Protein AF-A0A6N8XFT1-F1 (afdb_monomer)

Secondary structure (DSSP, 8-state):
---SHHHHHHHHHHHHHHTT--EEEEEETTSTT-GGGGGG-BTTEEEEE-STTT-EEEEE-SSEEEEEEEETTEEEEEEEEGGGEEEEEETTT--EEE-PPP--

Structure (mmCIF, N/CA/C/O backbone):
data_AF-A0A6N8XFT1-F1
#
_entry.id   AF-A0A6N8XFT1-F1
#
loop_
_atom_site.group_PDB
_atom_site.id
_atom_site.type_symbol
_atom_site.label_atom_id
_atom_site.label_alt_id
_atom_site.label_comp_id
_atom_site.label_asym_id
_atom_site.label_entity_id
_atom_site.label_seq_id
_atom_site.pdbx_PDB_ins_code
_atom_site.Cartn_x
_atom_site.Cartn_y
_atom_site.Cartn_z
_atom_site.occupancy
_atom_site.B_iso_or_equiv
_atom_site.auth_seq_id
_atom_site.auth_comp_id
_atom_site.auth_asym_id
_atom_site.auth_atom_id
_atom_site.pdbx_PDB_model_num
ATOM 1 N N . MET A 1 1 ? -21.115 -4.492 -12.645 1.00 73.50 1 MET A N 1
ATOM 2 C CA . MET A 1 1 ? -19.728 -4.974 -12.834 1.00 73.50 1 MET A CA 1
ATOM 3 C C . MET A 1 1 ? -18.987 -4.731 -1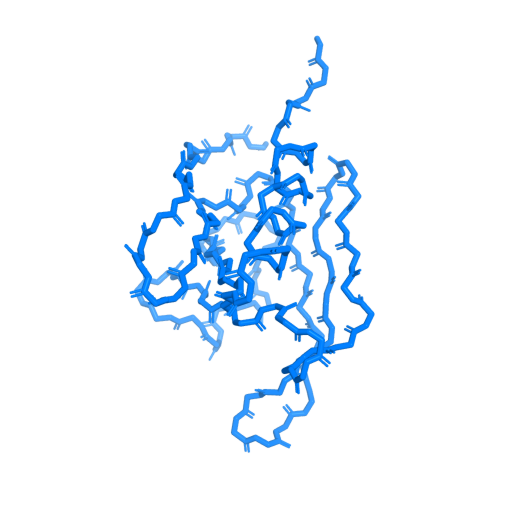1.534 1.00 73.50 1 MET A C 1
ATOM 5 O O . MET A 1 1 ? -19.322 -3.767 -10.861 1.00 73.50 1 MET A O 1
ATOM 9 N N . THR A 1 2 ? -18.065 -5.608 -11.149 1.00 87.31 2 THR A N 1
ATOM 10 C CA . THR A 1 2 ? -17.239 -5.427 -9.942 1.00 87.31 2 THR A CA 1
ATOM 11 C C . THR A 1 2 ? -16.180 -4.345 -10.172 1.00 87.31 2 THR A C 1
ATOM 13 O O . THR A 1 2 ? -15.816 -4.103 -11.324 1.00 87.31 2 THR A O 1
ATOM 16 N N . SER A 1 3 ? -15.677 -3.710 -9.106 1.00 92.50 3 SER A N 1
ATOM 17 C CA . SER A 1 3 ? -14.627 -2.687 -9.225 1.00 92.50 3 SER A CA 1
ATOM 18 C C . SER A 1 3 ? -13.366 -3.257 -9.888 1.00 92.50 3 SER A C 1
ATOM 20 O O . SER A 1 3 ? -12.963 -4.394 -9.627 1.00 92.50 3 SER A O 1
ATOM 22 N N . ALA A 1 4 ? -12.737 -2.464 -10.757 1.00 94.88 4 ALA A N 1
ATOM 23 C CA . ALA A 1 4 ? -11.450 -2.799 -11.365 1.00 94.88 4 ALA A CA 1
ATOM 24 C C . ALA A 1 4 ? -10.267 -2.467 -10.438 1.00 94.88 4 ALA A C 1
ATOM 26 O O . ALA A 1 4 ? -9.165 -2.978 -10.651 1.00 94.88 4 ALA A O 1
ATOM 27 N N . ARG A 1 5 ? -10.487 -1.648 -9.396 1.00 96.00 5 ARG A N 1
ATOM 28 C CA . ARG A 1 5 ? -9.439 -1.175 -8.484 1.00 96.00 5 ARG A CA 1
ATOM 29 C C . ARG A 1 5 ? -8.562 -2.290 -7.901 1.00 96.00 5 ARG A C 1
ATOM 31 O O . ARG A 1 5 ? -7.349 -2.155 -8.035 1.00 96.00 5 ARG A O 1
ATOM 38 N N . PRO A 1 6 ? -9.081 -3.397 -7.332 1.00 97.38 6 PRO A N 1
ATOM 39 C CA . PRO A 1 6 ? -8.209 -4.416 -6.737 1.00 97.38 6 PRO A CA 1
ATOM 40 C C . PRO A 1 6 ? -7.231 -5.030 -7.748 1.00 97.38 6 PRO A C 1
ATOM 42 O O . PRO A 1 6 ? -6.082 -5.317 -7.420 1.00 97.38 6 PRO A O 1
ATOM 45 N N . TYR A 1 7 ? -7.650 -5.172 -9.008 1.00 97.69 7 TYR A N 1
ATOM 46 C CA . TYR A 1 7 ? -6.804 -5.689 -10.085 1.00 97.69 7 TYR A CA 1
ATOM 47 C C . TYR A 1 7 ? -5.708 -4.696 -10.471 1.00 97.69 7 TYR A C 1
ATOM 49 O O . TYR A 1 7 ? -4.562 -5.096 -10.661 1.00 97.69 7 TYR A O 1
ATOM 57 N N . LEU A 1 8 ? -6.052 -3.408 -10.551 1.00 97.94 8 LEU A N 1
ATOM 58 C CA . LEU A 1 8 ? -5.094 -2.342 -10.838 1.00 97.94 8 LEU A CA 1
ATOM 59 C C . LEU A 1 8 ? -4.091 -2.161 -9.696 1.00 97.94 8 LEU A C 1
ATOM 61 O O . LEU A 1 8 ? -2.909 -1.999 -9.966 1.00 97.94 8 LEU A O 1
ATOM 65 N N . VAL A 1 9 ? -4.533 -2.241 -8.438 1.00 98.31 9 VAL A N 1
ATOM 66 C CA . VAL A 1 9 ? -3.652 -2.170 -7.262 1.00 98.31 9 VAL A CA 1
ATOM 67 C C . VAL A 1 9 ? -2.599 -3.277 -7.311 1.00 98.31 9 VAL A C 1
ATOM 69 O O . VAL A 1 9 ? -1.414 -2.972 -7.213 1.00 98.31 9 VAL A O 1
ATOM 72 N N . ARG A 1 10 ? -3.005 -4.536 -7.543 1.00 98.38 10 ARG A N 1
ATOM 73 C CA . ARG A 1 10 ? -2.067 -5.662 -7.716 1.00 98.38 10 ARG A CA 1
ATOM 74 C C . ARG A 1 10 ? -1.079 -5.409 -8.854 1.00 98.38 10 ARG A C 1
ATOM 76 O O . ARG A 1 10 ? 0.125 -5.431 -8.634 1.00 98.38 10 ARG A O 1
ATOM 83 N N . ALA A 1 11 ? -1.594 -5.080 -10.040 1.00 98.44 11 ALA A N 1
ATOM 84 C CA . ALA A 1 11 ? -0.766 -4.857 -11.222 1.00 98.44 11 ALA A CA 1
ATOM 85 C C . ALA A 1 11 ? 0.232 -3.699 -11.047 1.00 98.44 11 ALA A C 1
ATOM 87 O O . ALA A 1 11 ? 1.354 -3.786 -11.535 1.00 98.44 11 ALA A O 1
ATOM 88 N N . LEU A 1 12 ? -0.153 -2.621 -10.356 1.00 98.56 12 LEU A N 1
ATOM 89 C CA . LEU A 1 12 ? 0.736 -1.492 -10.080 1.00 98.56 12 LEU A CA 1
ATOM 90 C C . LEU A 1 12 ? 1.826 -1.858 -9.076 1.00 98.56 12 LEU A C 1
ATOM 92 O O . LEU A 1 12 ? 2.966 -1.453 -9.273 1.00 98.56 12 LEU A O 1
ATOM 96 N N . ILE A 1 13 ? 1.500 -2.613 -8.023 1.00 98.44 13 ILE A N 1
ATOM 97 C CA . ILE A 1 13 ? 2.499 -3.090 -7.058 1.00 98.44 13 ILE A CA 1
ATOM 98 C C . ILE A 1 13 ? 3.536 -3.959 -7.774 1.00 98.44 13 ILE A C 1
ATOM 100 O O . ILE A 1 13 ? 4.728 -3.672 -7.662 1.00 98.44 13 ILE A O 1
ATOM 104 N N . ASP A 1 14 ? 3.088 -4.946 -8.554 1.00 98.38 14 ASP A N 1
ATOM 105 C CA . ASP A 1 14 ? 3.972 -5.834 -9.317 1.00 98.38 14 ASP A CA 1
ATOM 106 C C . ASP A 1 14 ? 4.832 -5.036 -10.304 1.00 98.38 14 ASP A C 1
ATOM 108 O O . ASP A 1 14 ? 6.053 -5.160 -10.306 1.00 98.38 14 ASP A O 1
ATOM 112 N N . TRP A 1 15 ? 4.219 -4.127 -11.070 1.00 98.62 15 TRP A N 1
ATOM 113 C CA . TRP A 1 15 ? 4.940 -3.281 -12.021 1.00 98.62 15 TRP A CA 1
ATOM 114 C C . TRP A 1 15 ? 6.006 -2.405 -11.350 1.00 98.62 15 TRP A C 1
ATOM 116 O O . TRP A 1 15 ? 7.102 -2.260 -11.889 1.00 98.62 15 TRP A O 1
ATOM 126 N N . ILE A 1 16 ? 5.722 -1.823 -10.180 1.00 98.75 16 ILE A N 1
ATOM 127 C CA . ILE A 1 16 ? 6.706 -1.021 -9.436 1.00 98.75 16 ILE A CA 1
ATOM 128 C C . ILE A 1 16 ? 7.882 -1.897 -8.986 1.00 98.75 16 ILE A C 1
ATOM 130 O O . ILE A 1 16 ? 9.033 -1.485 -9.131 1.00 98.75 16 ILE A O 1
ATOM 134 N N . ILE A 1 17 ? 7.601 -3.098 -8.469 1.00 97.75 17 ILE A N 1
ATOM 135 C CA . ILE A 1 17 ? 8.624 -4.052 -8.017 1.00 97.75 17 ILE A CA 1
ATOM 136 C C . ILE A 1 17 ? 9.492 -4.519 -9.191 1.00 97.75 17 ILE A C 1
ATOM 138 O O . ILE A 1 17 ? 10.715 -4.513 -9.075 1.00 97.75 17 ILE A O 1
ATOM 142 N N . ASP A 1 18 ? 8.882 -4.850 -10.330 1.00 98.31 18 ASP A N 1
ATOM 143 C CA . ASP A 1 18 ? 9.580 -5.281 -11.548 1.00 98.31 18 ASP A CA 1
ATOM 144 C C . ASP A 1 18 ? 10.518 -4.204 -12.118 1.00 98.31 18 ASP A C 1
ATOM 146 O O . ASP A 1 18 ? 11.419 -4.507 -12.898 1.00 98.31 18 ASP A O 1
ATOM 150 N N . ASN A 1 19 ? 10.319 -2.940 -11.731 1.00 98.31 19 ASN A N 1
ATOM 151 C CA . ASN A 1 19 ? 11.171 -1.808 -12.096 1.00 98.31 19 ASN A CA 1
ATOM 152 C C . ASN A 1 19 ? 12.139 -1.403 -10.968 1.00 98.31 19 ASN A C 1
ATOM 154 O O . ASN A 1 19 ? 12.584 -0.253 -10.927 1.00 98.31 19 ASN A O 1
ATOM 158 N N . ASP A 1 20 ? 12.449 -2.320 -10.045 1.00 97.81 20 ASP A N 1
ATOM 159 C CA . ASP A 1 20 ? 13.383 -2.123 -8.927 1.00 97.81 20 ASP A CA 1
ATOM 160 C C . ASP A 1 20 ? 13.049 -0.900 -8.044 1.00 97.81 20 ASP A C 1
ATOM 162 O O . ASP A 1 20 ? 13.927 -0.277 -7.441 1.00 97.81 20 ASP A O 1
ATOM 166 N N . CYS A 1 21 ? 11.767 -0.534 -7.966 1.00 98.44 21 CYS A N 1
ATOM 167 C CA . CYS A 1 21 ? 11.279 0.603 -7.190 1.00 98.44 21 CYS A CA 1
ATOM 168 C C . CYS A 1 21 ? 10.518 0.146 -5.936 1.00 98.44 21 CYS A C 1
ATOM 170 O O . CYS A 1 21 ? 10.095 -1.005 -5.807 1.00 98.44 21 CYS A O 1
ATOM 172 N N . THR A 1 22 ? 10.309 1.066 -4.991 1.00 98.56 22 THR A N 1
ATOM 173 C CA . THR A 1 22 ? 9.608 0.772 -3.739 1.00 98.56 22 THR A CA 1
ATOM 174 C C . THR A 1 22 ? 8.111 1.087 -3.868 1.00 98.56 22 THR A C 1
ATOM 176 O O . THR A 1 22 ? 7.759 2.269 -3.965 1.00 98.56 22 THR A O 1
ATOM 179 N N . PRO A 1 23 ? 7.208 0.085 -3.817 1.00 98.56 23 PRO A N 1
ATOM 180 C CA . PRO A 1 23 ? 5.768 0.314 -3.886 1.00 98.56 23 PRO A CA 1
ATOM 181 C C . PRO A 1 23 ? 5.235 0.931 -2.594 1.00 98.56 23 PRO A C 1
ATOM 183 O O . PRO A 1 23 ? 5.401 0.391 -1.496 1.00 98.56 23 PRO A O 1
ATOM 186 N N . TYR A 1 24 ? 4.575 2.076 -2.742 1.00 98.62 24 TYR A N 1
ATOM 187 C CA . TYR A 1 24 ? 3.852 2.766 -1.687 1.00 98.62 24 TYR A CA 1
ATOM 188 C C . TYR A 1 24 ? 2.354 2.751 -1.984 1.00 98.62 24 TYR A C 1
ATOM 190 O O . TYR A 1 24 ? 1.936 3.020 -3.109 1.00 98.62 24 TYR A O 1
ATOM 198 N N . VAL A 1 25 ? 1.551 2.471 -0.960 1.00 98.31 25 VAL A N 1
ATOM 199 C CA . VAL A 1 25 ? 0.085 2.514 -0.997 1.00 98.31 25 VAL A CA 1
ATOM 200 C C . VAL A 1 25 ? -0.396 3.618 -0.065 1.00 98.31 25 VAL A C 1
ATOM 202 O O . VAL A 1 25 ? 0.121 3.773 1.042 1.00 98.31 25 VAL A O 1
ATOM 205 N N . VAL A 1 26 ? -1.390 4.384 -0.506 1.00 97.75 26 VAL A N 1
ATOM 206 C CA . VAL A 1 26 ? -2.063 5.395 0.314 1.00 97.75 26 VAL A CA 1
ATOM 207 C C . VAL A 1 26 ? -3.485 4.940 0.590 1.00 97.75 26 VAL A C 1
ATOM 209 O O . VAL A 1 26 ? -4.237 4.649 -0.341 1.00 97.75 26 VAL A O 1
ATOM 212 N N . ILE A 1 27 ? -3.843 4.909 1.870 1.00 97.06 27 ILE A N 1
ATOM 213 C CA . ILE A 1 27 ? -5.148 4.478 2.367 1.00 97.06 27 ILE A CA 1
ATOM 214 C C . ILE A 1 27 ? -5.824 5.658 3.070 1.00 97.06 27 ILE A C 1
ATOM 216 O O . ILE A 1 27 ? -5.202 6.325 3.900 1.00 97.06 27 ILE A O 1
ATOM 220 N N . ALA A 1 28 ? -7.087 5.920 2.744 1.00 96.12 28 ALA A N 1
ATOM 221 C CA . ALA A 1 28 ? -7.929 6.882 3.446 1.00 96.12 28 ALA A CA 1
ATOM 222 C C . ALA A 1 28 ? -8.381 6.297 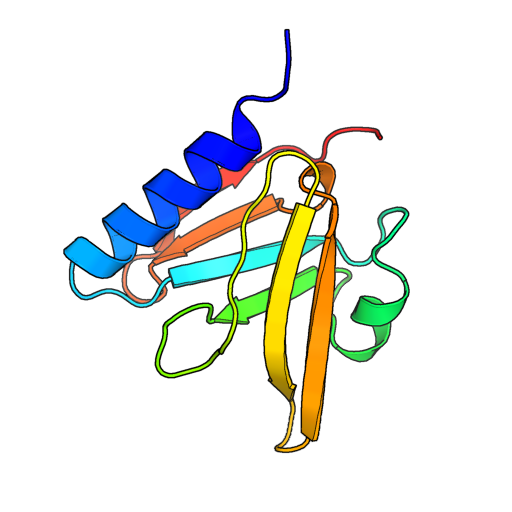4.796 1.00 96.12 28 ALA A C 1
ATOM 224 O O . ALA A 1 28 ? -9.096 5.301 4.834 1.00 96.12 28 ALA A O 1
ATOM 225 N N . ALA A 1 29 ? -7.949 6.898 5.905 1.00 94.69 29 ALA A N 1
ATOM 226 C CA . ALA A 1 29 ? -8.209 6.430 7.271 1.00 94.69 29 ALA A CA 1
ATOM 227 C C . ALA A 1 29 ? -9.498 7.015 7.892 1.00 94.69 29 ALA A C 1
ATOM 229 O O . ALA A 1 29 ? -9.876 6.690 9.023 1.00 94.69 29 ALA A O 1
ATOM 230 N N . ASP A 1 30 ? -10.178 7.898 7.166 1.00 90.50 30 ASP A N 1
ATOM 231 C CA . ASP A 1 30 ? -11.436 8.546 7.535 1.00 90.50 30 ASP A CA 1
ATOM 232 C C . ASP A 1 30 ? -12.678 7.867 6.930 1.00 90.50 30 ASP A C 1
ATOM 234 O O . ASP A 1 30 ? -13.796 8.337 7.143 1.00 90.50 30 ASP A O 1
ATOM 238 N N . THR A 1 31 ? -12.504 6.726 6.258 1.00 88.38 31 THR A N 1
ATOM 239 C CA . THR A 1 31 ? -13.589 5.949 5.641 1.00 88.38 31 THR A CA 1
ATOM 240 C C . THR A 1 31 ? -14.108 4.828 6.562 1.00 88.38 31 THR A C 1
ATOM 242 O O . THR A 1 31 ? -13.428 4.444 7.521 1.00 88.38 31 THR A O 1
ATOM 245 N N . PRO A 1 32 ? -15.335 4.313 6.348 1.00 89.62 32 PRO A N 1
ATOM 246 C CA . PRO A 1 32 ? -15.834 3.154 7.088 1.00 89.62 32 PRO A CA 1
ATOM 247 C C . PRO A 1 32 ? -14.931 1.929 6.901 1.00 89.62 32 PRO A C 1
ATOM 249 O O . PRO A 1 32 ? -14.542 1.608 5.780 1.00 89.62 32 PRO A O 1
ATOM 252 N N . GLY A 1 33 ? -14.620 1.221 7.988 1.00 88.88 33 GLY A N 1
ATOM 253 C CA . GLY A 1 33 ? -13.762 0.032 7.947 1.00 88.88 33 GLY A CA 1
ATOM 254 C C . GLY A 1 33 ? -12.260 0.319 8.039 1.00 88.88 33 GLY A C 1
ATOM 255 O O . GLY A 1 33 ? -11.465 -0.612 7.928 1.00 88.88 33 GLY A O 1
ATOM 256 N N . THR A 1 34 ? -11.853 1.576 8.258 1.00 92.88 34 THR A N 1
ATOM 257 C CA . THR A 1 34 ? -10.448 1.968 8.487 1.00 92.88 34 THR A CA 1
ATOM 258 C C . THR A 1 34 ? -10.209 2.582 9.866 1.00 92.88 34 THR A C 1
ATOM 260 O O . THR A 1 34 ? -9.219 3.280 10.085 1.00 92.88 34 THR A O 1
ATOM 263 N N . GLU A 1 35 ? -11.113 2.367 10.822 1.00 90.81 35 GLU A N 1
ATOM 264 C CA . GLU A 1 35 ? -11.073 3.003 12.141 1.00 90.81 35 GLU A CA 1
ATOM 265 C C . GLU A 1 35 ? -9.786 2.671 12.907 1.00 90.81 35 GLU A C 1
ATOM 267 O O .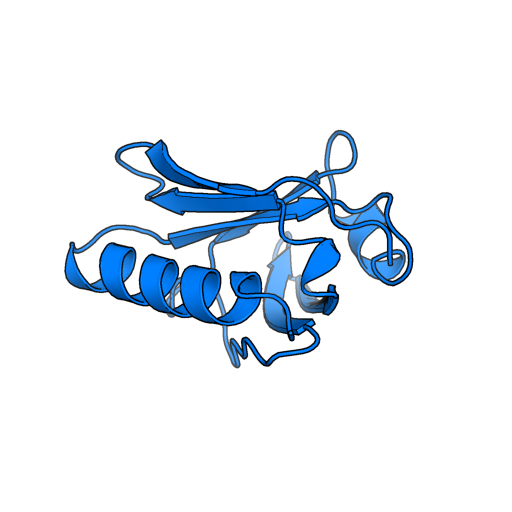 GLU A 1 35 ? -9.227 3.546 13.567 1.00 90.81 35 GLU A O 1
ATOM 272 N N . SER A 1 36 ? -9.279 1.442 12.762 1.00 88.38 36 SER A N 1
ATOM 273 C CA . SER A 1 36 ? -8.023 0.981 13.370 1.00 88.38 36 SER A CA 1
ATOM 274 C C . SER A 1 36 ? -6.773 1.670 12.809 1.00 88.38 36 SER A C 1
ATOM 276 O O . SER A 1 36 ? -5.714 1.611 13.428 1.00 88.38 36 SER A O 1
ATOM 278 N N . LEU A 1 37 ? -6.876 2.334 11.654 1.00 90.56 37 LEU A N 1
ATOM 279 C CA . LEU A 1 37 ? -5.746 2.984 10.986 1.00 90.56 37 LEU A CA 1
ATOM 280 C C . LEU A 1 37 ? -5.536 4.427 11.449 1.00 90.56 37 LEU A C 1
ATOM 282 O O . LEU A 1 37 ? -4.471 4.997 11.206 1.00 90.56 37 LEU A O 1
ATOM 286 N N . ARG A 1 38 ? -6.529 5.027 12.117 1.00 89.88 38 ARG A N 1
ATOM 287 C CA . ARG A 1 38 ? -6.527 6.450 12.493 1.00 89.88 38 ARG A CA 1
ATOM 288 C C . ARG A 1 38 ? -5.351 6.831 13.386 1.00 89.88 38 ARG A C 1
ATOM 290 O O . ARG A 1 38 ? -4.780 7.897 13.191 1.00 89.88 38 ARG A O 1
ATOM 297 N N . ASP A 1 39 ? -4.944 5.939 14.284 1.00 89.88 39 ASP A N 1
ATOM 298 C CA . ASP A 1 39 ? -3.822 6.169 15.205 1.00 89.88 39 ASP A CA 1
ATOM 299 C C . ASP A 1 39 ? -2.456 6.201 14.495 1.00 89.88 39 ASP A C 1
ATOM 301 O O . ASP A 1 39 ? -1.474 6.709 15.037 1.00 89.88 39 ASP A O 1
ATOM 305 N N . HIS A 1 40 ? -2.387 5.676 13.269 1.00 91.12 40 HIS A N 1
ATOM 306 C CA . HIS A 1 40 ? -1.177 5.630 12.447 1.00 91.12 40 HIS A CA 1
ATOM 307 C C . HIS A 1 40 ? -1.231 6.583 11.244 1.00 91.12 40 HIS A C 1
ATOM 309 O O . HIS A 1 40 ? -0.240 6.729 10.526 1.00 91.12 40 HIS A O 1
ATOM 315 N N . ALA A 1 41 ? -2.375 7.231 11.016 1.00 93.75 41 ALA A N 1
ATOM 316 C CA . ALA A 1 41 ? -2.605 8.116 9.887 1.00 93.75 41 ALA A CA 1
ATOM 317 C C . ALA A 1 41 ? -2.178 9.559 10.189 1.00 93.75 41 ALA A C 1
ATOM 319 O O . ALA A 1 41 ? -2.241 10.040 11.317 1.00 93.75 41 ALA A O 1
ATOM 320 N N . THR A 1 42 ? -1.771 10.280 9.148 1.00 94.19 42 THR A N 1
ATOM 321 C CA . THR A 1 42 ? -1.519 11.727 9.182 1.00 94.19 42 THR A CA 1
ATOM 322 C C . THR A 1 42 ? -2.453 12.391 8.179 1.00 94.19 42 THR A C 1
ATOM 324 O O . THR A 1 42 ? -2.564 11.922 7.049 1.00 94.19 42 THR A O 1
ATOM 327 N N . ASP A 1 43 ? -3.166 13.441 8.593 1.00 93.38 43 ASP A N 1
ATOM 328 C CA . ASP A 1 43 ? -4.154 14.148 7.760 1.00 93.38 43 ASP A CA 1
ATOM 329 C C . ASP A 1 43 ? -5.188 13.213 7.104 1.00 93.38 43 ASP A C 1
ATOM 331 O O . ASP A 1 43 ? -5.516 13.331 5.923 1.00 93.38 43 ASP A O 1
ATOM 335 N N . GLY A 1 44 ? -5.669 12.229 7.873 1.00 93.81 44 GLY A N 1
ATOM 336 C CA . GLY A 1 44 ? -6.645 11.243 7.402 1.00 93.81 44 GLY A CA 1
ATOM 337 C C . GLY A 1 44 ? -6.080 10.221 6.413 1.00 93.81 44 GLY A C 1
ATOM 338 O O . GLY A 1 44 ? -6.845 9.464 5.827 1.00 93.81 44 GLY A O 1
ATOM 339 N N . ARG A 1 45 ? -4.758 10.163 6.214 1.00 95.75 45 ARG A N 1
ATOM 340 C CA . ARG A 1 45 ? -4.119 9.244 5.265 1.00 95.75 45 ARG A CA 1
ATOM 341 C C . ARG A 1 45 ? -3.065 8.387 5.939 1.00 95.75 45 ARG A C 1
ATOM 343 O O . ARG A 1 45 ? -2.204 8.882 6.665 1.00 95.75 45 ARG A O 1
ATOM 350 N N . LEU A 1 46 ? -3.099 7.096 5.642 1.00 96.25 46 LEU A N 1
ATOM 351 C CA . LEU A 1 46 ? -2.039 6.163 5.977 1.00 96.25 46 LEU A CA 1
ATOM 352 C C . LEU A 1 46 ? -1.206 5.890 4.726 1.00 96.25 46 LEU A C 1
ATOM 354 O O . LEU A 1 46 ? -1.731 5.444 3.709 1.00 96.25 46 LEU A O 1
ATOM 358 N N . VAL A 1 47 ? 0.096 6.157 4.802 1.00 96.75 47 VAL A N 1
ATOM 359 C CA . VAL A 1 47 ? 1.046 5.867 3.724 1.00 96.75 47 VAL A CA 1
ATOM 360 C C . VAL A 1 47 ? 1.870 4.649 4.123 1.00 96.75 47 VAL A C 1
ATOM 362 O O . VAL A 1 47 ? 2.588 4.683 5.123 1.00 96.75 47 VAL A O 1
ATOM 365 N N . LEU A 1 48 ? 1.777 3.578 3.340 1.00 96.94 48 LEU A N 1
ATOM 366 C CA . LEU A 1 48 ? 2.434 2.302 3.605 1.00 96.94 48 LEU A CA 1
ATOM 367 C C . LEU A 1 48 ? 3.449 1.978 2.521 1.00 96.94 48 LEU A C 1
ATOM 369 O O . LEU A 1 48 ? 3.111 1.923 1.345 1.00 96.94 48 LEU A O 1
ATOM 373 N N . ASN A 1 49 ? 4.678 1.679 2.932 1.00 97.19 49 ASN A N 1
ATOM 374 C CA . ASN A 1 49 ? 5.600 0.913 2.103 1.00 97.19 49 ASN A CA 1
ATOM 375 C C . ASN A 1 49 ? 5.158 -0.552 2.148 1.00 97.19 49 ASN A C 1
ATOM 377 O O . ASN A 1 49 ? 5.196 -1.140 3.224 1.00 97.19 49 ASN A O 1
ATOM 381 N N . VAL A 1 50 ? 4.769 -1.125 1.008 1.00 97.81 50 VAL A N 1
ATOM 382 C CA . VAL A 1 50 ? 4.292 -2.519 0.907 1.00 97.81 50 VAL A CA 1
ATOM 383 C C . VAL A 1 50 ? 5.315 -3.455 0.256 1.00 97.81 50 VAL A C 1
ATOM 385 O O . VAL A 1 50 ? 4.987 -4.559 -0.172 1.00 97.81 50 VAL A O 1
ATOM 388 N N . SER A 1 51 ? 6.575 -3.021 0.153 1.00 97.00 51 SER A N 1
ATOM 389 C CA . SER A 1 51 ? 7.659 -3.877 -0.330 1.00 97.00 51 SER A CA 1
ATOM 390 C C . SER A 1 51 ? 7.902 -5.052 0.619 1.00 97.00 51 SER A C 1
ATOM 392 O O . SER A 1 51 ? 7.805 -4.922 1.840 1.00 97.00 51 SER A O 1
ATOM 394 N N . ALA A 1 52 ? 8.351 -6.183 0.072 1.00 94.38 52 ALA A N 1
ATOM 395 C CA . ALA A 1 52 ? 8.651 -7.390 0.848 1.00 94.38 52 ALA A CA 1
ATOM 396 C C . ALA A 1 52 ? 9.704 -7.189 1.962 1.00 94.38 52 ALA A C 1
ATOM 398 O O . ALA A 1 52 ? 9.800 -8.002 2.879 1.00 94.38 52 ALA A O 1
ATOM 399 N N . SER A 1 53 ? 10.505 -6.118 1.896 1.00 94.38 53 SER A N 1
ATOM 400 C CA . SER A 1 53 ? 11.461 -5.768 2.955 1.00 94.38 53 SER A CA 1
ATOM 401 C C . SER A 1 53 ? 10.820 -5.037 4.142 1.00 94.38 53 SER A C 1
ATOM 403 O O . SER A 1 53 ? 11.346 -5.102 5.254 1.00 94.38 53 SER A O 1
ATOM 405 N N . ALA A 1 54 ? 9.690 -4.359 3.923 1.00 95.06 54 ALA A N 1
ATOM 406 C CA . ALA A 1 54 ? 8.984 -3.566 4.926 1.00 95.06 54 ALA A CA 1
ATOM 407 C C . ALA A 1 54 ? 7.785 -4.303 5.543 1.00 95.06 54 ALA A C 1
ATOM 409 O O . ALA A 1 54 ? 7.415 -4.018 6.686 1.00 95.06 54 ALA A O 1
ATOM 410 N N . THR A 1 55 ? 7.193 -5.247 4.811 1.00 96.38 55 THR A N 1
ATOM 411 C CA . THR A 1 55 ? 5.931 -5.893 5.187 1.00 96.38 55 THR A CA 1
ATOM 412 C C . THR A 1 55 ? 5.954 -7.406 5.038 1.00 96.38 55 THR A C 1
ATOM 414 O O . THR A 1 55 ? 6.833 -7.988 4.404 1.00 96.38 55 THR A O 1
ATOM 417 N N . ARG A 1 56 ? 4.959 -8.065 5.634 1.00 96.44 56 ARG A N 1
ATOM 418 C CA . ARG A 1 56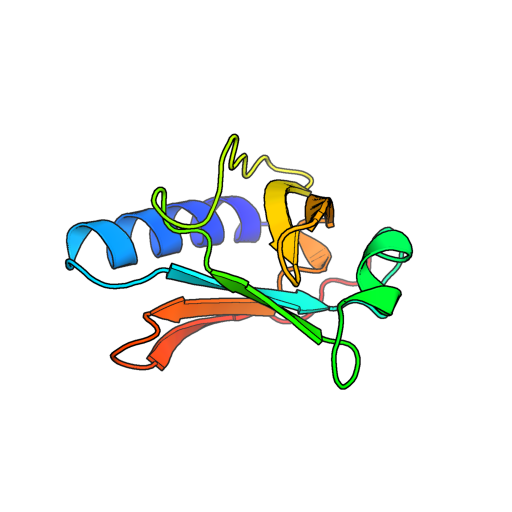 ? 4.677 -9.494 5.469 1.00 96.44 56 ARG A CA 1
ATOM 419 C C . ARG A 1 56 ? 3.203 -9.700 5.162 1.00 96.44 56 ARG A C 1
ATOM 421 O O . ARG A 1 56 ? 2.391 -8.836 5.470 1.00 96.44 56 ARG A O 1
ATOM 428 N N . ASN A 1 57 ? 2.888 -10.855 4.576 1.00 96.81 57 ASN A N 1
ATOM 429 C CA . ASN A 1 57 ? 1.513 -11.291 4.327 1.00 96.81 57 ASN A CA 1
ATOM 430 C C . ASN A 1 57 ? 0.666 -10.231 3.603 1.00 96.81 57 ASN A C 1
ATOM 432 O O . ASN A 1 57 ? -0.500 -10.061 3.927 1.00 96.81 57 ASN A O 1
ATOM 436 N N . LEU A 1 58 ? 1.264 -9.503 2.650 1.00 97.69 58 LEU A N 1
ATOM 437 C CA . LEU A 1 58 ? 0.505 -8.584 1.810 1.00 97.69 58 LEU A CA 1
ATOM 438 C C . LEU A 1 58 ? -0.475 -9.401 0.968 1.00 97.69 58 LEU A C 1
ATOM 440 O O . LEU A 1 58 ? -0.056 -10.173 0.103 1.00 97.69 58 LEU A O 1
ATOM 444 N N . THR A 1 59 ? -1.762 -9.200 1.203 1.00 97.94 59 THR A N 1
ATOM 445 C CA . THR A 1 59 ? -2.840 -9.706 0.365 1.00 97.94 59 THR A CA 1
ATOM 446 C C . THR A 1 59 ? -3.622 -8.524 -0.183 1.00 97.94 59 THR A C 1
ATOM 448 O O . THR A 1 59 ? -3.893 -7.536 0.496 1.00 97.94 59 THR A O 1
ATOM 451 N N . VAL A 1 60 ? -3.957 -8.608 -1.463 1.00 97.88 60 VAL A N 1
ATOM 452 C CA . VAL A 1 60 ? -4.896 -7.691 -2.100 1.00 97.88 60 VAL A CA 1
ATOM 453 C C . VAL A 1 60 ? -5.952 -8.585 -2.706 1.00 97.88 60 VAL A C 1
ATOM 455 O O . VAL A 1 60 ? -5.712 -9.211 -3.741 1.00 97.88 60 VAL A O 1
ATOM 458 N N . GLU A 1 61 ? -7.093 -8.684 -2.044 1.00 97.31 61 GLU A N 1
ATOM 459 C CA . GLU A 1 61 ? -8.251 -9.428 -2.521 1.00 97.31 61 GLU A CA 1
ATOM 460 C C . GLU A 1 61 ? -9.190 -8.486 -3.284 1.00 97.31 61 GLU A C 1
ATOM 462 O O . GLU A 1 61 ? -8.788 -7.408 -3.727 1.00 97.31 61 GLU A O 1
ATOM 467 N N . ASN A 1 62 ? -10.407 -8.924 -3.591 1.00 96.00 62 ASN A N 1
ATOM 468 C CA . ASN A 1 62 ? -11.352 -8.085 -4.332 1.00 96.00 62 ASN A CA 1
ATOM 469 C C . ASN A 1 62 ? -12.111 -7.105 -3.430 1.00 96.00 62 ASN A C 1
ATOM 471 O O . ASN A 1 62 ? -12.611 -6.100 -3.927 1.00 96.00 62 ASN A O 1
ATOM 475 N N . ASP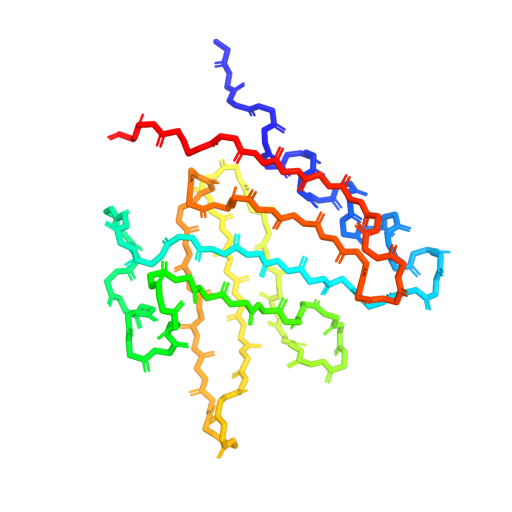 A 1 63 ? -12.202 -7.404 -2.142 1.00 94.38 63 ASP A N 1
ATOM 476 C CA . ASP A 1 63 ? -12.892 -6.635 -1.111 1.00 94.38 63 ASP A CA 1
ATOM 477 C C . ASP A 1 63 ? -11.939 -5.769 -0.276 1.00 94.38 63 ASP A C 1
ATOM 479 O O . ASP A 1 63 ? -12.343 -4.695 0.171 1.00 94.38 63 ASP A O 1
ATOM 483 N N . GLY A 1 64 ? -10.673 -6.168 -0.125 1.00 95.69 64 GLY A N 1
ATOM 484 C CA . GLY A 1 64 ? -9.728 -5.436 0.711 1.00 95.69 64 GLY A CA 1
ATOM 485 C C . GLY A 1 64 ? -8.250 -5.676 0.431 1.00 95.69 64 GLY A C 1
ATOM 486 O O . GLY A 1 64 ? -7.849 -6.469 -0.422 1.00 95.69 64 GLY A O 1
ATOM 487 N N . LEU A 1 65 ? -7.444 -4.931 1.178 1.00 97.44 65 LEU A N 1
ATOM 488 C CA . LEU A 1 65 ? -6.006 -5.099 1.309 1.00 97.44 65 LEU A CA 1
ATOM 489 C C . LEU A 1 65 ? -5.699 -5.402 2.773 1.00 97.44 65 LEU A C 1
ATOM 491 O O . LEU A 1 65 ? -6.143 -4.661 3.652 1.00 97.44 65 LEU A O 1
ATOM 495 N N . GLU A 1 66 ? -4.905 -6.439 3.017 1.00 97.81 66 GLU A N 1
ATOM 496 C CA . GLU A 1 66 ? -4.362 -6.751 4.338 1.00 97.81 66 GLU A CA 1
ATOM 497 C C . GLU A 1 66 ? -2.841 -6.862 4.279 1.00 97.81 66 GLU A C 1
ATOM 499 O O . GLU A 1 66 ? -2.263 -7.312 3.287 1.00 97.81 66 GLU A O 1
ATOM 504 N N . VAL A 1 67 ? -2.168 -6.413 5.336 1.00 97.81 67 VAL A N 1
ATOM 505 C CA . VAL A 1 67 ? -0.713 -6.468 5.428 1.00 97.81 67 VAL A CA 1
ATOM 506 C C . VAL A 1 67 ? -0.236 -6.371 6.873 1.00 97.81 67 VAL A C 1
ATOM 508 O O . VAL A 1 67 ? -0.729 -5.566 7.662 1.00 97.81 67 VAL A O 1
ATOM 511 N N . ASP A 1 68 ? 0.791 -7.145 7.216 1.00 97.19 68 ASP A N 1
ATOM 512 C CA . ASP A 1 68 ? 1.496 -7.010 8.487 1.00 97.19 68 ASP A CA 1
ATOM 513 C C . ASP A 1 68 ? 2.706 -6.084 8.316 1.00 97.19 68 ASP A C 1
ATOM 515 O O . ASP A 1 68 ? 3.622 -6.355 7.530 1.00 97.19 68 ASP A O 1
ATOM 519 N N . CYS A 1 69 ? 2.744 -4.995 9.082 1.00 94.94 69 CYS A N 1
ATOM 520 C CA . CYS A 1 69 ? 3.807 -3.995 9.030 1.00 94.94 69 CYS A CA 1
ATOM 521 C C . CYS A 1 69 ? 4.284 -3.592 10.432 1.00 94.94 69 CYS A C 1
ATOM 523 O O . CYS A 1 69 ? 3.876 -4.160 11.450 1.00 94.94 69 CYS A O 1
ATOM 525 N N . ARG A 1 70 ? 5.213 -2.630 10.505 1.00 93.06 70 ARG A N 1
ATOM 526 C CA . ARG A 1 70 ? 5.690 -2.088 11.784 1.00 93.06 70 ARG A CA 1
ATOM 527 C C . ARG A 1 70 ? 5.674 -0.567 11.805 1.00 93.06 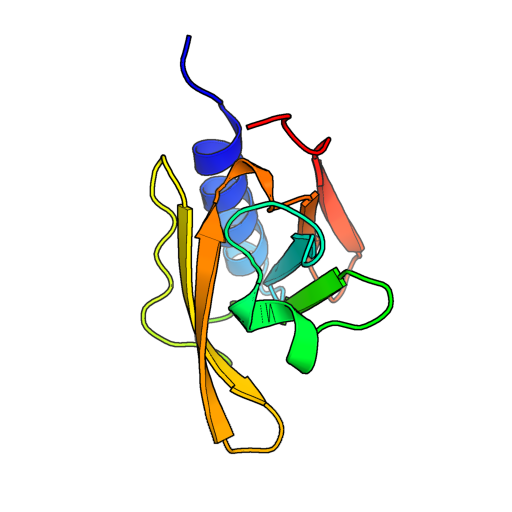70 ARG A C 1
ATOM 529 O O . ARG A 1 70 ? 6.248 0.060 10.922 1.00 93.06 70 ARG A O 1
ATOM 536 N N . PHE A 1 71 ? 5.142 0.009 12.880 1.00 88.62 71 PHE A N 1
ATOM 537 C CA . PHE A 1 71 ? 5.236 1.440 13.184 1.00 88.62 71 PHE A CA 1
ATOM 538 C C . PHE A 1 71 ? 6.071 1.629 14.446 1.00 88.62 71 PHE A C 1
ATOM 540 O O . PHE A 1 71 ? 5.793 1.010 15.469 1.00 88.62 71 PHE A O 1
ATOM 547 N N . GLY A 1 72 ? 7.147 2.419 14.382 1.00 86.75 72 GLY A N 1
ATOM 548 C CA . GLY A 1 72 ? 8.017 2.650 15.549 1.00 86.75 72 GLY A CA 1
ATOM 549 C C . GLY A 1 72 ? 8.594 1.366 16.169 1.00 86.75 72 GLY A C 1
ATOM 550 O O . GLY A 1 72 ? 8.885 1.324 17.360 1.00 86.75 72 GLY A O 1
ATOM 551 N N . GLY A 1 73 ? 8.712 0.291 15.382 1.00 88.25 73 GLY A N 1
ATOM 552 C CA . GLY A 1 73 ? 9.145 -1.018 15.865 1.00 88.25 73 GLY A CA 1
ATOM 553 C C . GLY A 1 73 ? 8.049 -1.870 16.514 1.00 88.25 73 GLY A C 1
ATOM 554 O O . GLY A 1 73 ? 8.356 -2.993 16.899 1.00 88.25 73 GLY A O 1
ATOM 555 N N . GLN A 1 74 ? 6.797 -1.422 16.598 1.00 90.81 74 GLN A N 1
ATOM 556 C CA . GLN A 1 74 ? 5.656 -2.242 17.019 1.00 90.81 74 GLN A CA 1
ATOM 557 C C . GLN A 1 74 ? 5.014 -2.921 15.809 1.00 90.81 74 GLN A C 1
ATOM 559 O O . GLN A 1 74 ? 4.862 -2.287 14.771 1.00 90.81 74 GLN A O 1
ATOM 564 N N . SER A 1 75 ? 4.670 -4.206 15.930 1.00 92.25 75 SER A N 1
ATOM 565 C CA . SER A 1 75 ? 3.970 -4.940 14.868 1.00 92.25 75 SER A CA 1
ATOM 566 C C . SER A 1 75 ? 2.511 -4.512 14.827 1.00 92.25 75 SER A C 1
ATOM 568 O O . SER A 1 75 ? 1.856 -4.521 15.866 1.00 92.25 75 SER A O 1
ATOM 570 N N . VAL A 1 76 ? 2.018 -4.168 13.642 1.00 93.88 76 VAL A N 1
ATOM 571 C CA . VAL A 1 76 ? 0.639 -3.736 13.414 1.00 93.88 76 VAL A CA 1
ATOM 572 C C . VAL A 1 76 ? 0.102 -4.469 12.196 1.00 93.88 76 VAL A C 1
ATOM 574 O O . VAL A 1 76 ? 0.777 -4.553 11.171 1.00 93.88 76 VAL A O 1
ATOM 577 N N . HIS A 1 77 ? -1.101 -5.010 12.338 1.00 95.62 77 HIS A N 1
ATOM 578 C CA . HIS A 1 77 ? -1.859 -5.562 11.230 1.00 95.62 77 HIS A CA 1
ATOM 579 C C . HIS A 1 77 ? -2.720 -4.446 10.639 1.00 95.62 77 HIS A C 1
ATOM 581 O O . HIS A 1 77 ? -3.487 -3.810 11.365 1.00 95.62 77 HIS A O 1
ATOM 587 N N . VAL A 1 78 ? -2.567 -4.187 9.345 1.00 95.94 78 VAL A N 1
ATOM 588 C CA . VAL A 1 78 ? -3.341 -3.186 8.615 1.00 95.94 78 VAL A CA 1
ATOM 589 C C . VAL A 1 78 ? -4.283 -3.905 7.668 1.00 95.94 78 VAL A C 1
ATOM 591 O O . VAL A 1 78 ? -3.829 -4.611 6.776 1.00 95.94 78 VAL A O 1
ATOM 594 N N . GLY A 1 79 ? -5.580 -3.678 7.852 1.00 96.62 79 GLY A N 1
ATOM 595 C CA . GLY A 1 79 ? -6.630 -4.078 6.925 1.00 96.62 79 GLY A CA 1
ATOM 596 C C . GLY A 1 79 ? -7.411 -2.849 6.472 1.00 96.62 79 GLY A C 1
ATOM 597 O O . GLY A 1 79 ? -7.664 -1.951 7.278 1.00 96.62 79 GLY A O 1
ATOM 598 N N . ALA A 1 80 ? -7.767 -2.791 5.192 1.00 96.38 80 ALA A N 1
ATOM 599 C CA . ALA A 1 80 ? -8.598 -1.729 4.640 1.00 96.38 80 ALA A CA 1
ATOM 600 C C . ALA A 1 80 ? -9.491 -2.253 3.504 1.00 96.38 80 ALA A C 1
ATOM 602 O O . ALA A 1 80 ? -9.017 -3.044 2.682 1.00 96.38 80 ALA A O 1
ATOM 603 N N . PRO A 1 81 ? -10.746 -1.777 3.388 1.00 96.25 81 PRO A N 1
ATOM 604 C CA . PRO A 1 81 ? -11.560 -2.021 2.204 1.00 96.25 81 PRO A CA 1
ATOM 605 C C . PRO A 1 81 ? -10.859 -1.499 0.953 1.00 96.25 81 PRO A C 1
ATOM 607 O O . PRO A 1 81 ? -10.198 -0.458 0.989 1.00 96.25 81 PRO A O 1
ATOM 610 N N . ILE A 1 82 ? -11.055 -2.156 -0.190 1.00 96.31 82 ILE A N 1
ATOM 611 C CA . ILE A 1 82 ? -10.404 -1.718 -1.428 1.00 96.31 82 ILE A CA 1
ATOM 612 C C . ILE A 1 82 ? -10.843 -0.302 -1.834 1.00 96.31 82 ILE A C 1
ATOM 614 O O . ILE A 1 82 ? -10.065 0.437 -2.432 1.00 96.31 82 ILE A O 1
ATOM 618 N N . GLY A 1 83 ? -12.059 0.104 -1.451 1.00 95.50 83 GLY A N 1
ATOM 619 C CA . GLY A 1 83 ? -12.591 1.466 -1.588 1.00 95.50 83 GLY A CA 1
ATOM 620 C C . GLY A 1 83 ? -11.715 2.556 -0.964 1.00 95.50 83 GLY A C 1
ATOM 621 O O . GLY A 1 83 ? -11.660 3.668 -1.483 1.00 95.50 83 GLY A O 1
ATOM 622 N N . ALA A 1 84 ? -10.991 2.217 0.106 1.00 96.38 84 ALA A N 1
ATOM 623 C CA . ALA A 1 84 ? -10.147 3.139 0.857 1.00 96.38 84 ALA A CA 1
ATOM 624 C C . ALA A 1 84 ? -8.735 3.296 0.267 1.00 96.38 84 ALA A C 1
ATOM 626 O O . ALA A 1 84 ? -7.993 4.178 0.699 1.00 96.38 84 ALA A O 1
ATOM 627 N N . VAL A 1 85 ? -8.333 2.471 -0.708 1.00 97.19 85 VAL A N 1
ATOM 628 C CA . VAL A 1 85 ? -7.034 2.609 -1.384 1.00 97.19 85 VAL A CA 1
ATOM 629 C C . VAL A 1 85 ? -7.117 3.730 -2.418 1.00 97.19 85 VAL A C 1
ATOM 631 O O . VAL A 1 85 ? -7.692 3.562 -3.492 1.00 97.19 85 VAL A O 1
ATOM 634 N N . ILE A 1 86 ? -6.508 4.873 -2.106 1.00 96.75 86 ILE A N 1
ATOM 635 C CA . ILE A 1 86 ? -6.614 6.101 -2.909 1.00 96.75 86 ILE A CA 1
ATOM 636 C C . ILE A 1 86 ? -5.394 6.366 -3.789 1.00 96.75 86 ILE A C 1
ATOM 638 O O . ILE A 1 86 ? -5.472 7.175 -4.708 1.00 96.75 86 ILE A O 1
ATOM 642 N N . ALA A 1 87 ? -4.262 5.696 -3.556 1.00 98.06 87 ALA A N 1
ATOM 643 C CA . ALA A 1 87 ? -3.132 5.748 -4.482 1.00 98.06 87 ALA A CA 1
ATOM 644 C C . ALA A 1 87 ? -2.193 4.548 -4.341 1.00 98.06 87 ALA A C 1
ATOM 646 O O . ALA A 1 87 ? -2.037 3.988 -3.255 1.00 98.06 87 ALA A O 1
ATOM 647 N N . VAL A 1 88 ? -1.513 4.216 -5.437 1.00 98.62 88 VAL A N 1
ATOM 648 C CA . VAL A 1 88 ? -0.353 3.317 -5.471 1.00 98.62 88 VAL A CA 1
ATOM 649 C C . VAL A 1 88 ? 0.728 3.985 -6.311 1.00 98.62 88 VAL A C 1
ATOM 651 O O . VAL A 1 88 ? 0.445 4.391 -7.438 1.00 98.62 88 VAL A O 1
ATOM 654 N N . TYR A 1 89 ? 1.945 4.128 -5.784 1.00 98.69 89 TYR A N 1
ATOM 655 C CA . TYR A 1 89 ? 3.036 4.806 -6.487 1.00 98.69 89 TYR A CA 1
ATOM 656 C C . TYR A 1 89 ? 4.428 4.292 -6.105 1.00 98.69 89 TYR A C 1
ATOM 658 O O . TYR A 1 89 ? 4.645 3.773 -5.012 1.00 98.69 89 TYR A O 1
ATOM 666 N N . ALA A 1 90 ? 5.385 4.456 -7.017 1.00 98.69 90 ALA A N 1
ATOM 667 C CA . ALA A 1 90 ? 6.802 4.220 -6.777 1.00 98.69 90 ALA A CA 1
ATOM 668 C C . ALA A 1 90 ? 7.393 5.380 -5.972 1.00 98.69 90 ALA A C 1
ATOM 670 O O . ALA A 1 90 ? 7.349 6.532 -6.414 1.00 98.69 90 ALA A O 1
ATOM 671 N N . ARG A 1 91 ? 7.987 5.091 -4.813 1.00 98.12 91 ARG A N 1
ATOM 672 C CA . ARG A 1 91 ? 8.592 6.105 -3.933 1.00 98.12 91 ARG A CA 1
ATOM 673 C C . ARG A 1 91 ? 9.623 6.980 -4.654 1.00 98.12 91 ARG A C 1
ATOM 675 O O . ARG A 1 91 ? 9.724 8.169 -4.371 1.00 98.12 91 ARG A O 1
ATOM 682 N N . GLU A 1 92 ? 10.403 6.388 -5.550 1.00 98.12 92 GLU A N 1
ATOM 683 C CA . GLU A 1 92 ? 11.567 6.992 -6.199 1.00 98.12 92 GLU A CA 1
ATOM 684 C C . GLU A 1 92 ? 11.177 7.974 -7.306 1.00 98.12 92 GLU A C 1
ATOM 686 O O . GLU A 1 92 ? 11.837 8.994 -7.494 1.00 98.12 92 GLU A O 1
ATOM 691 N N . THR A 1 93 ? 10.111 7.668 -8.043 1.00 96.88 93 THR A N 1
ATOM 692 C CA . THR A 1 93 ? 9.727 8.404 -9.259 1.00 96.88 93 THR A CA 1
ATOM 693 C C . THR A 1 93 ? 8.390 9.119 -9.126 1.00 96.88 93 THR A C 1
ATOM 695 O O . THR A 1 93 ? 8.048 9.936 -9.976 1.00 96.88 93 THR A O 1
ATOM 698 N N . SER A 1 94 ? 7.625 8.826 -8.070 1.00 95.44 94 SER A N 1
ATOM 699 C CA . SER A 1 94 ? 6.230 9.251 -7.897 1.00 95.44 94 SER A CA 1
ATOM 700 C C . SER A 1 94 ? 5.285 8.777 -9.012 1.00 95.44 94 SER A C 1
ATOM 702 O O . SER A 1 94 ? 4.143 9.227 -9.076 1.00 95.44 94 SER A O 1
ATOM 704 N N . MET A 1 95 ? 5.729 7.865 -9.886 1.00 97.94 95 MET A N 1
ATOM 705 C CA . MET A 1 95 ? 4.874 7.275 -10.914 1.00 97.94 95 MET A CA 1
ATOM 706 C C . MET A 1 95 ? 3.927 6.253 -10.300 1.00 97.94 95 MET A C 1
ATOM 708 O O . MET A 1 95 ? 4.314 5.483 -9.422 1.00 97.94 95 MET A O 1
ATOM 712 N N . GLY A 1 96 ? 2.695 6.221 -10.793 1.00 97.00 96 GLY A N 1
ATOM 713 C CA . GLY A 1 96 ? 1.666 5.333 -10.284 1.00 97.00 96 GLY A CA 1
ATOM 714 C C . GLY A 1 96 ? 0.277 5.790 -10.694 1.00 97.00 96 GLY A C 1
ATOM 715 O O . GLY A 1 96 ? 0.098 6.399 -11.749 1.00 97.00 96 GLY A O 1
ATOM 716 N N . MET A 1 97 ? -0.700 5.507 -9.842 1.00 97.94 97 MET A N 1
ATOM 717 C CA . MET A 1 97 ? -2.097 5.849 -10.067 1.00 97.94 97 MET A CA 1
ATOM 718 C C . MET A 1 97 ? -2.727 6.395 -8.790 1.00 97.94 97 MET A C 1
ATOM 720 O O . MET A 1 97 ? -2.451 5.916 -7.689 1.00 97.94 97 MET A O 1
ATOM 724 N N . VAL A 1 98 ? -3.600 7.382 -8.966 1.00 97.31 98 VAL A N 1
ATOM 725 C CA . VAL A 1 98 ? -4.527 7.865 -7.941 1.00 97.31 98 VAL A CA 1
ATOM 726 C C . VAL A 1 98 ? -5.907 7.324 -8.286 1.00 97.31 98 VAL A C 1
ATOM 728 O O . VAL A 1 98 ? -6.295 7.318 -9.454 1.00 97.31 98 VAL A O 1
ATOM 731 N N . PHE A 1 99 ? -6.627 6.864 -7.274 1.00 94.81 99 PHE A N 1
ATOM 732 C CA . PHE A 1 99 ? -8.003 6.414 -7.385 1.00 94.81 99 PHE A CA 1
ATOM 733 C C . PHE A 1 99 ? -8.919 7.402 -6.670 1.00 94.81 99 PHE A C 1
ATOM 735 O O . PHE A 1 99 ? -8.556 7.947 -5.627 1.00 94.81 99 PHE A O 1
ATOM 742 N N . ASP A 1 100 ? -10.127 7.583 -7.197 1.00 87.19 100 ASP A N 1
ATOM 743 C CA . ASP A 1 100 ? -11.197 8.218 -6.434 1.00 87.19 100 ASP A CA 1
ATOM 744 C C . ASP A 1 100 ? -11.598 7.311 -5.265 1.00 87.19 100 ASP A C 1
ATOM 746 O O . ASP A 1 100 ? -11.515 6.083 -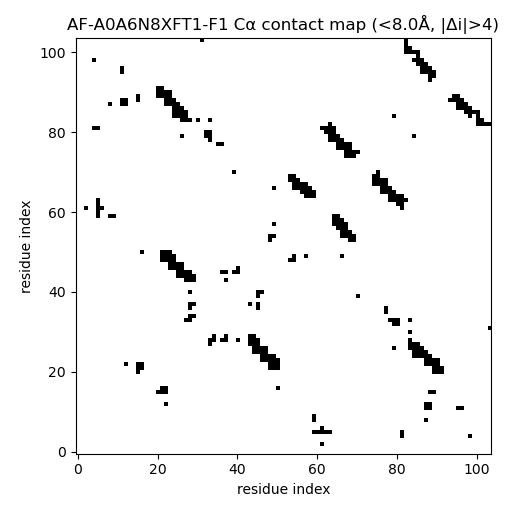5.375 1.00 87.19 100 ASP A O 1
ATOM 750 N N . VAL A 1 101 ? -12.039 7.902 -4.155 1.00 75.56 101 VAL A N 1
ATOM 751 C CA . VAL A 1 101 ? -12.671 7.149 -3.064 1.00 75.56 101 VAL A CA 1
ATOM 752 C C . VAL A 1 101 ? -13.993 6.597 -3.594 1.00 75.56 101 VAL A C 1
ATOM 754 O O . VAL A 1 101 ? -14.802 7.346 -4.137 1.00 75.56 101 VAL A O 1
ATOM 757 N N .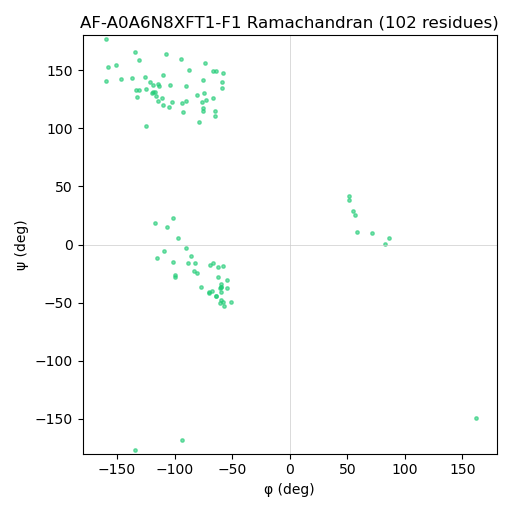 GLU A 1 102 ? -14.201 5.286 -3.482 1.00 77.19 102 GLU A N 1
ATOM 758 C CA . GLU A 1 102 ? -15.518 4.699 -3.749 1.00 77.19 102 GLU A CA 1
ATOM 759 C C . GLU A 1 102 ? -16.399 4.889 -2.509 1.00 77.19 102 GLU A C 1
ATOM 761 O O . GLU A 1 102 ? -15.989 4.529 -1.405 1.00 77.19 102 GLU A O 1
ATOM 766 N N . ASP A 1 103 ? -17.604 5.433 -2.695 1.00 62.66 103 ASP A N 1
ATOM 767 C CA . ASP A 1 103 ? -18.647 5.385 -1.670 1.00 62.66 103 ASP A CA 1
ATOM 768 C C . ASP A 1 103 ? -19.042 3.913 -1.476 1.00 62.66 103 ASP A C 1
ATOM 770 O O . ASP A 1 103 ? -19.593 3.289 -2.389 1.00 62.66 103 ASP A O 1
ATOM 774 N N . VAL A 1 104 ? -18.691 3.348 -0.317 1.00 54.97 104 VAL A N 1
ATOM 775 C CA . VAL A 1 104 ? -19.048 1.975 0.083 1.00 54.97 104 VAL A CA 1
ATOM 776 C C . VAL A 1 104 ? -20.452 1.948 0.675 1.00 54.97 104 VAL A C 1
ATOM 778 O O . VAL A 1 104 ? -20.727 2.780 1.570 1.00 54.97 104 VAL A O 1
#

Sequence (104 aa):
MTSARPYLVRALIDWIIDNDCTPYVVIAADTPGTESLRDHATDGRLVLNVSASATRNLTVENDGLEVDCRFGGQSVHVGAPIGAVIAVYARETSMGMVFDVEDV

Foldseek 3Di:
DADCLLVQQVVQCVVCVVVVFFKKWKFQCPDPPNVVCVVQDDPRIHIDRPDPVFWPPFDRDSQWTWIWGDDPNDIDIGIDGSLGTQWMAGPVPRDGDGDDRDDD

Radius of gyration: 12.71 Å; Cα contac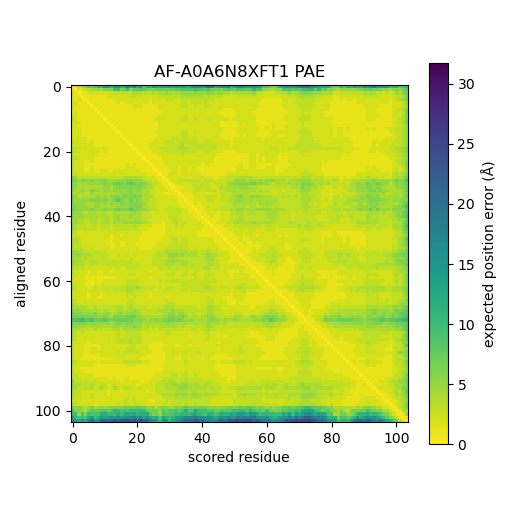ts (8 Å, |Δi|>4): 198; chains: 1; bounding box: 33×25×30 Å

pLDDT: mean 94.2, std 6.78, range [54.97, 98.75]

Nearest PDB structures (foldseek):
  1ou9-assembly2_B  TM=9.481E-01  e=5.718E-13  Haemophilus influenzae
  1zsz-assembly2_B  TM=9.440E-01  e=7.722E-13  Haemophilus influenzae
  1twb-assembly1_A  TM=9.470E-01  e=3.471E-12  Haemophilus influenzae
  1ox8-assembly1_B  TM=9.317E-01  e=1.496E-12  Escherichia coli O157:H7
  1zsz-assembly2_C  TM=8.671E-01  e=1.496E-12  Haemophilus influenzae

Solvent-accessible surface area (backbone atoms only — not comparable to full-atom values): 5850 Å² total; per-residue (Å²): 132,79,81,63,58,41,61,51,52,53,52,50,44,51,53,25,46,78,63,81,38,48,26,31,40,33,32,44,23,79,46,88,71,15,69,86,41,45,88,74,30,56,95,50,32,30,79,40,64,67,34,79,90,57,30,41,78,74,44,73,48,85,64,28,36,37,33,38,34,63,59,97,84,42,82,44,81,47,61,34,42,45,45,34,47,33,30,41,30,20,72,86,75,68,51,69,50,76,45,76,74,50,91,127

Mean predicted aligned error: 3.03 Å